Protein AF-A0A947V9T9-F1 (afdb_monomer)

Structure (mmCIF, N/CA/C/O backbone):
data_AF-A0A947V9T9-F1
#
_entry.id   AF-A0A947V9T9-F1
#
loop_
_atom_site.group_PDB
_atom_site.id
_atom_site.type_symbol
_atom_site.label_atom_id
_atom_site.label_alt_id
_atom_site.label_comp_id
_atom_site.label_asym_id
_atom_site.label_entity_id
_atom_site.label_seq_id
_atom_site.pdbx_PDB_ins_code
_atom_site.Cartn_x
_atom_site.Cartn_y
_atom_site.Cartn_z
_atom_site.occupancy
_atom_site.B_iso_or_equiv
_atom_site.auth_seq_id
_atom_site.auth_comp_id
_atom_site.auth_asym_id
_atom_site.auth_atom_id
_atom_site.pdbx_PDB_model_num
ATOM 1 N N . MET A 1 1 ? -18.546 14.262 4.964 1.00 65.50 1 MET A N 1
ATOM 2 C CA . MET A 1 1 ? -17.341 15.074 5.253 1.00 65.50 1 MET A CA 1
ATOM 3 C C . MET A 1 1 ? -16.105 14.202 5.481 1.00 65.50 1 MET A C 1
ATOM 5 O O . MET A 1 1 ? -15.098 14.439 4.833 1.00 65.50 1 MET A O 1
ATOM 9 N N . SER A 1 2 ? -16.186 13.151 6.308 1.00 82.62 2 SER A N 1
ATOM 10 C CA . SER A 1 2 ? -15.083 12.203 6.566 1.00 82.62 2 SER A CA 1
ATOM 11 C C . SER A 1 2 ? -14.511 11.536 5.306 1.00 82.62 2 SER A C 1
ATOM 13 O O . SER A 1 2 ? -13.300 11.531 5.121 1.00 82.62 2 SER A O 1
ATOM 15 N N . TYR A 1 3 ? -15.358 11.051 4.392 1.00 89.50 3 TYR A N 1
ATOM 16 C CA . TYR A 1 3 ? -14.890 10.398 3.158 1.00 89.50 3 TYR A CA 1
ATOM 17 C C . TYR A 1 3 ? -14.047 11.305 2.252 1.00 89.50 3 TYR A C 1
ATOM 19 O O . TYR A 1 3 ? -13.087 10.834 1.652 1.00 89.50 3 TYR A O 1
ATOM 27 N N . LEU A 1 4 ? -14.346 12.608 2.186 1.00 94.81 4 LEU A N 1
ATOM 28 C CA . LEU A 1 4 ? -13.539 13.553 1.404 1.00 94.81 4 LEU A CA 1
ATOM 29 C C . LEU A 1 4 ? -12.126 13.686 1.979 1.00 94.81 4 LEU A C 1
ATOM 31 O O . LEU A 1 4 ? -11.161 13.723 1.218 1.00 94.81 4 LEU A O 1
ATOM 35 N N . ILE A 1 5 ? -12.001 13.707 3.309 1.00 94.94 5 ILE A N 1
ATOM 36 C CA . ILE A 1 5 ? -10.707 13.753 4.001 1.00 94.94 5 ILE A CA 1
ATOM 37 C C . ILE A 1 5 ? -9.933 12.463 3.729 1.00 94.94 5 ILE A C 1
ATOM 39 O O . ILE A 1 5 ? -8.789 12.526 3.293 1.00 94.94 5 ILE A O 1
ATOM 43 N N . ILE A 1 6 ? -10.571 11.303 3.908 1.00 94.69 6 ILE A N 1
ATOM 44 C CA . ILE A 1 6 ? -9.947 9.989 3.698 1.00 94.69 6 ILE A CA 1
ATOM 45 C C . ILE A 1 6 ? -9.431 9.860 2.261 1.00 94.69 6 ILE A C 1
ATOM 47 O O . ILE A 1 6 ? -8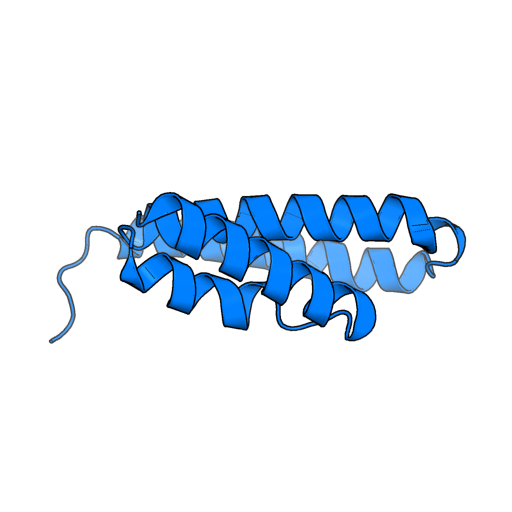.267 9.517 2.060 1.00 94.69 6 ILE A O 1
ATOM 51 N N . CYS A 1 7 ? -10.253 10.199 1.263 1.00 95.25 7 CYS A N 1
ATOM 52 C CA . CYS A 1 7 ? -9.851 10.157 -0.142 1.00 95.25 7 CYS A CA 1
ATOM 53 C C . CYS A 1 7 ? -8.721 11.149 -0.454 1.00 95.25 7 CYS A C 1
ATOM 55 O O . CYS A 1 7 ? -7.787 10.802 -1.173 1.00 95.25 7 CYS A O 1
ATOM 57 N N . SER A 1 8 ? -8.770 12.362 0.105 1.00 96.38 8 SER A N 1
ATOM 58 C CA . SER A 1 8 ? -7.728 13.375 -0.115 1.00 96.38 8 SER A CA 1
ATOM 59 C C . SER A 1 8 ? -6.394 12.968 0.511 1.00 96.38 8 SER A C 1
ATOM 61 O O . SER A 1 8 ? -5.354 13.101 -0.130 1.00 96.38 8 SER A O 1
ATOM 63 N N . VAL A 1 9 ? -6.412 12.414 1.728 1.00 95.94 9 VAL A N 1
ATOM 64 C CA . VAL A 1 9 ? -5.216 11.875 2.394 1.00 95.94 9 VAL A CA 1
ATOM 65 C C . VAL A 1 9 ? -4.660 10.688 1.609 1.00 95.94 9 VAL A C 1
ATOM 67 O O . VAL A 1 9 ? -3.460 10.649 1.338 1.00 95.94 9 VAL A O 1
ATOM 70 N N . ALA A 1 10 ? -5.522 9.759 1.179 1.00 95.94 10 ALA A N 1
ATOM 71 C CA . ALA A 1 10 ? -5.135 8.623 0.347 1.00 95.94 10 ALA A CA 1
ATOM 72 C C . ALA A 1 10 ? -4.438 9.070 -0.944 1.00 95.94 10 ALA A C 1
ATOM 74 O O . ALA A 1 10 ? -3.376 8.545 -1.291 1.00 95.94 10 ALA A O 1
ATOM 75 N N . LEU A 1 11 ? -5.001 10.072 -1.622 1.00 95.50 11 LEU A N 1
ATOM 76 C CA . LEU A 1 11 ? -4.444 10.641 -2.844 1.00 95.50 11 LEU A CA 1
ATOM 77 C C . LEU A 1 11 ? -3.103 11.341 -2.587 1.00 95.50 11 LEU A C 1
ATOM 79 O O . LEU A 1 11 ? -2.134 11.075 -3.297 1.00 95.50 11 LEU A O 1
ATOM 83 N N . ALA A 1 12 ? -3.024 12.188 -1.558 1.00 95.81 12 ALA A N 1
ATOM 84 C CA . ALA A 1 12 ? -1.810 12.924 -1.216 1.00 95.81 12 ALA A CA 1
ATOM 85 C C . ALA A 1 12 ? -0.653 11.980 -0.860 1.00 95.81 12 ALA A C 1
ATOM 87 O O . ALA A 1 12 ? 0.438 12.099 -1.417 1.00 95.81 12 ALA A O 1
ATOM 88 N N . VAL A 1 13 ? -0.894 10.995 0.010 1.00 95.69 13 VAL A N 1
ATOM 89 C CA . VAL A 1 13 ? 0.124 10.006 0.394 1.00 95.69 13 VAL A CA 1
ATOM 90 C C . VAL A 1 13 ? 0.519 9.131 -0.796 1.00 95.69 13 VAL A C 1
ATOM 92 O O . VAL A 1 13 ? 1.705 8.855 -0.979 1.00 95.69 13 VAL A O 1
ATOM 95 N N . SER A 1 14 ? -0.429 8.732 -1.651 1.00 94.88 14 SER A N 1
ATOM 96 C CA . SER A 1 14 ? -0.106 7.990 -2.879 1.00 94.88 14 SER A CA 1
ATOM 97 C C . SER A 1 14 ? 0.800 8.806 -3.801 1.00 94.88 14 SER A C 1
ATOM 99 O O . SER A 1 14 ? 1.814 8.287 -4.257 1.00 94.88 14 SER A O 1
ATOM 101 N N . GLY A 1 15 ? 0.507 10.098 -3.988 1.00 93.50 15 GLY A N 1
ATOM 102 C CA . GLY A 1 15 ? 1.341 11.018 -4.764 1.00 93.50 15 GLY A CA 1
ATOM 103 C C . GLY A 1 15 ? 2.748 11.192 -4.186 1.00 93.50 15 GLY A C 1
ATOM 104 O O . GLY A 1 15 ? 3.731 11.026 -4.904 1.00 93.50 15 GLY A O 1
ATOM 105 N N . LEU A 1 16 ? 2.871 11.447 -2.879 1.00 92.19 16 LEU A N 1
ATOM 106 C CA . LEU A 1 16 ? 4.170 11.583 -2.202 1.00 92.19 16 LEU A CA 1
ATOM 107 C C . LEU A 1 16 ? 5.026 10.312 -2.339 1.00 92.19 16 LEU A C 1
ATOM 109 O O . LEU A 1 16 ? 6.229 10.372 -2.597 1.00 92.19 16 LEU A O 1
ATOM 113 N N . THR A 1 17 ? 4.390 9.150 -2.204 1.00 91.88 17 THR A N 1
ATOM 114 C CA . THR A 1 17 ? 5.058 7.838 -2.217 1.00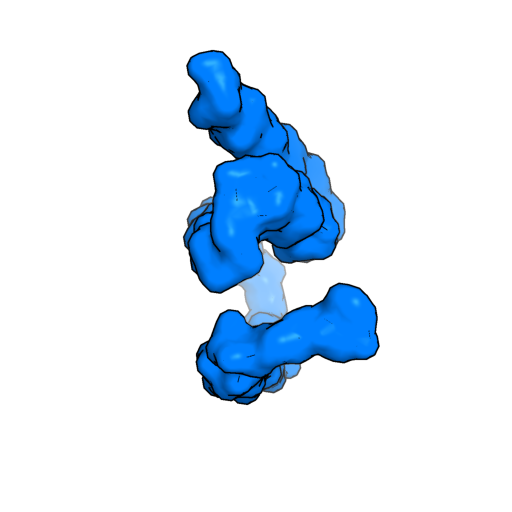 91.88 17 THR A CA 1
ATOM 115 C C . THR A 1 17 ? 5.250 7.268 -3.624 1.00 91.88 17 THR A C 1
ATOM 117 O O . THR A 1 17 ? 5.923 6.246 -3.806 1.00 91.88 17 THR A O 1
ATOM 120 N N . LEU A 1 18 ? 4.676 7.924 -4.637 1.00 89.12 18 LEU A N 1
ATOM 121 C CA . LEU A 1 18 ? 4.967 7.668 -6.041 1.00 89.12 18 LEU A CA 1
ATOM 122 C C . LEU A 1 18 ? 6.416 8.054 -6.355 1.00 89.12 18 LEU A C 1
ATOM 124 O O . LEU A 1 18 ? 7.137 7.260 -6.951 1.00 89.12 18 LEU A O 1
ATOM 128 N N . PHE A 1 19 ? 6.844 9.234 -5.891 1.00 84.38 19 PHE A N 1
ATOM 129 C CA . PHE A 1 19 ? 8.196 9.755 -6.105 1.00 84.38 19 PHE A CA 1
ATOM 130 C C . PHE A 1 19 ? 9.223 9.173 -5.133 1.00 84.38 19 PHE A C 1
ATOM 132 O O . PHE A 1 19 ? 10.338 8.867 -5.545 1.00 84.38 19 PHE A O 1
ATOM 139 N N . SER A 1 20 ? 8.868 8.999 -3.853 1.00 85.06 20 SER A N 1
ATOM 140 C CA . SER A 1 20 ? 9.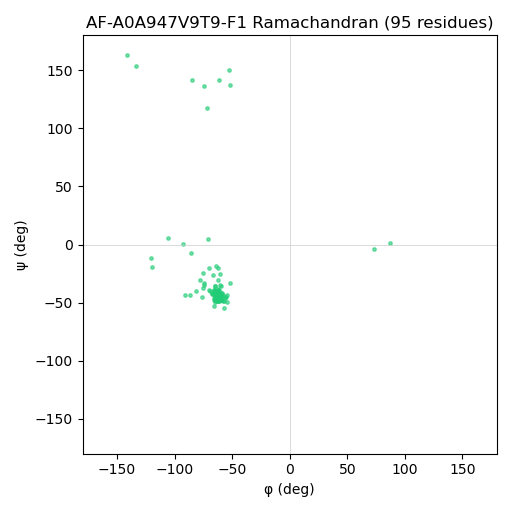809 8.442 -2.866 1.00 85.06 20 SER A CA 1
ATOM 141 C C . SER A 1 20 ? 10.007 6.929 -3.006 1.00 85.06 20 SER A C 1
ATOM 143 O O . SER A 1 20 ? 11.009 6.392 -2.542 1.00 85.06 20 SER A O 1
ATOM 145 N N . GLY A 1 21 ? 9.031 6.222 -3.586 1.00 82.75 21 GLY A N 1
ATOM 146 C CA . GLY A 1 21 ? 9.039 4.765 -3.707 1.00 82.75 21 GLY A CA 1
ATOM 147 C C . GLY A 1 21 ? 8.771 3.995 -2.404 1.00 82.75 21 GLY A C 1
ATOM 148 O O . GLY A 1 21 ? 8.650 2.773 -2.462 1.00 82.75 21 GLY A O 1
ATOM 149 N N . PHE A 1 22 ? 8.619 4.658 -1.250 1.00 84.88 22 PHE A N 1
ATOM 150 C CA . PHE A 1 22 ? 8.506 4.009 0.066 1.00 84.88 22 PHE A CA 1
ATOM 151 C C . PHE A 1 22 ? 7.494 4.700 0.998 1.00 84.88 22 PHE A C 1
ATOM 153 O O . PHE A 1 22 ? 7.124 5.850 0.788 1.00 84.88 22 PHE A O 1
ATOM 160 N N . GLY A 1 23 ? 7.057 4.005 2.057 1.00 86.56 23 GLY A N 1
ATOM 161 C CA . GLY A 1 23 ? 6.365 4.621 3.201 1.00 86.56 23 GLY A CA 1
ATOM 162 C C . GLY A 1 23 ? 4.845 4.774 3.088 1.00 86.56 23 GLY A C 1
ATOM 163 O O . GLY A 1 23 ? 4.225 5.253 4.032 1.00 86.56 23 GLY A O 1
ATOM 164 N N . LEU A 1 24 ? 4.211 4.332 1.992 1.00 92.31 24 LEU A N 1
ATOM 165 C CA . LEU A 1 24 ? 2.749 4.432 1.831 1.00 92.31 24 LEU A CA 1
ATOM 166 C C . LEU A 1 24 ? 1.996 3.733 2.962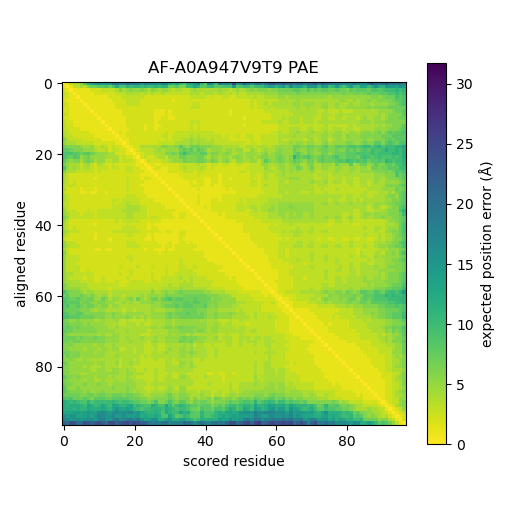 1.00 92.31 24 LEU A C 1
ATOM 168 O O . LEU A 1 24 ? 1.113 4.335 3.563 1.00 92.31 24 LEU A O 1
ATOM 172 N N . GLY A 1 25 ? 2.371 2.490 3.283 1.00 91.62 25 GLY A N 1
ATOM 173 C CA . GLY A 1 25 ? 1.748 1.753 4.385 1.00 91.62 25 GLY A CA 1
ATOM 174 C C . GLY A 1 25 ? 1.960 2.436 5.738 1.00 91.62 25 GLY A C 1
ATOM 175 O O . GLY A 1 25 ? 1.034 2.518 6.536 1.00 91.62 25 GLY A O 1
ATOM 176 N N . THR A 1 26 ? 3.153 2.990 5.960 1.00 92.19 26 THR A N 1
ATOM 177 C CA . THR A 1 26 ? 3.528 3.692 7.195 1.00 92.19 26 THR A CA 1
ATOM 178 C C . THR A 1 26 ? 2.716 4.963 7.416 1.00 92.19 26 THR A C 1
ATOM 180 O O . THR A 1 26 ? 2.396 5.286 8.553 1.00 92.19 26 THR A O 1
ATOM 183 N N . LEU A 1 27 ? 2.373 5.680 6.344 1.00 94.69 27 LEU A N 1
ATOM 184 C CA . LEU A 1 27 ? 1.593 6.913 6.423 1.00 94.69 27 LEU A CA 1
ATOM 185 C C . LEU A 1 27 ? 0.081 6.649 6.422 1.00 94.69 27 LEU A C 1
ATOM 187 O O . LEU A 1 27 ? -0.644 7.261 7.203 1.00 94.69 27 LEU A O 1
ATOM 191 N N . LEU A 1 28 ? -0.408 5.740 5.570 1.00 95.31 28 LEU A N 1
ATOM 192 C CA . LEU A 1 28 ? -1.846 5.483 5.444 1.00 95.31 28 LEU A CA 1
ATOM 193 C C . LEU A 1 28 ? -2.430 4.673 6.589 1.00 95.31 28 LEU A C 1
ATOM 195 O O . LEU A 1 28 ? -3.548 4.973 6.994 1.00 95.31 28 LEU A O 1
ATOM 199 N N . MET A 1 29 ? -1.706 3.688 7.123 1.00 94.81 29 MET A N 1
ATOM 200 C CA . MET A 1 29 ? -2.239 2.844 8.194 1.00 94.81 29 MET A CA 1
ATOM 201 C C . MET A 1 29 ? -2.673 3.664 9.421 1.00 94.81 29 MET A C 1
ATOM 203 O O . MET A 1 29 ? -3.852 3.581 9.773 1.00 94.81 29 MET A O 1
ATOM 207 N N . PRO A 1 30 ? -1.817 4.511 10.033 1.00 94.56 30 PRO A N 1
ATOM 208 C CA . PRO A 1 30 ? -2.244 5.328 11.164 1.00 94.56 30 PRO A CA 1
ATOM 209 C C . PRO A 1 30 ? -3.315 6.346 10.763 1.00 94.56 30 PRO A C 1
ATOM 211 O O . PRO A 1 30 ? -4.239 6.574 11.534 1.00 94.56 30 PRO A O 1
ATOM 214 N N . ALA A 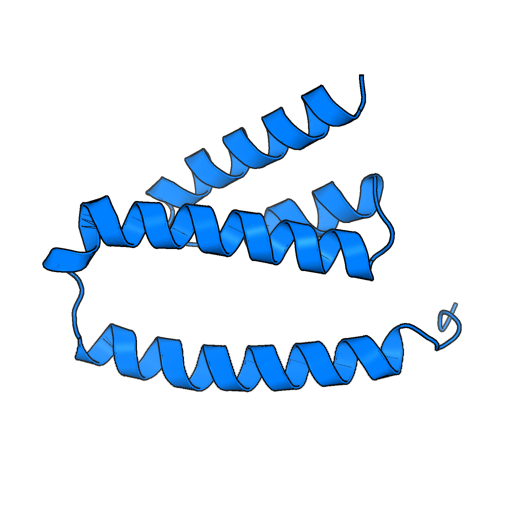1 31 ? -3.256 6.913 9.552 1.00 95.81 31 ALA A N 1
ATOM 215 C CA . ALA A 1 31 ? -4.280 7.845 9.081 1.00 95.81 31 ALA A CA 1
ATOM 216 C C . ALA A 1 31 ? -5.664 7.184 8.960 1.00 95.81 31 ALA A C 1
ATOM 218 O O . ALA A 1 31 ? -6.661 7.779 9.358 1.00 95.81 31 ALA A O 1
ATOM 219 N N . PHE A 1 32 ? -5.745 5.956 8.442 1.00 96.38 32 PHE A N 1
ATOM 220 C CA . PHE A 1 32 ? -6.997 5.206 8.332 1.00 96.38 32 PHE A CA 1
ATOM 221 C C . PHE A 1 32 ? -7.475 4.665 9.680 1.00 96.38 32 PHE A C 1
ATOM 223 O O . PHE A 1 32 ? -8.682 4.640 9.911 1.00 96.38 32 PHE A O 1
ATOM 230 N N . ALA A 1 33 ? -6.565 4.307 10.590 1.00 94.88 33 ALA A N 1
ATOM 231 C CA . ALA A 1 33 ? -6.910 3.867 11.942 1.00 94.88 33 ALA A CA 1
ATOM 232 C C . ALA A 1 33 ? -7.620 4.958 12.771 1.00 94.88 33 ALA A C 1
ATOM 234 O O . ALA A 1 33 ? -8.338 4.635 13.712 1.00 94.88 33 ALA A O 1
ATOM 235 N N . LEU A 1 34 ? -7.489 6.241 12.400 1.00 94.94 34 LEU A N 1
ATOM 236 C CA . LEU A 1 34 ? -8.260 7.337 13.007 1.00 94.94 34 LEU A CA 1
ATOM 237 C C . LEU A 1 34 ? -9.753 7.318 12.636 1.00 94.94 34 LEU A C 1
ATOM 239 O O . LEU A 1 34 ? -10.557 7.944 13.322 1.00 94.94 34 LEU A O 1
ATOM 243 N N . PHE A 1 35 ? -10.127 6.644 11.544 1.00 94.44 35 PHE A N 1
ATOM 244 C CA . PHE A 1 35 ? -11.495 6.650 11.011 1.00 94.44 35 PHE A CA 1
ATOM 245 C C . PHE A 1 35 ? -12.146 5.265 10.969 1.00 94.44 35 PHE A C 1
ATOM 247 O O . PHE A 1 35 ? -13.370 5.181 10.871 1.00 94.44 35 PHE A O 1
ATOM 254 N N . PHE A 1 36 ? -11.357 4.192 11.020 1.00 93.00 36 PHE A N 1
ATOM 255 C CA . PHE A 1 36 ? -11.828 2.822 10.845 1.00 93.00 36 PHE A CA 1
ATOM 256 C C . PHE A 1 36 ? -11.259 1.878 11.910 1.00 93.00 36 PHE A C 1
ATOM 258 O O . PHE A 1 36 ? -10.141 2.097 12.380 1.00 93.00 36 PHE A O 1
ATOM 265 N N . PRO A 1 37 ? -11.972 0.778 12.234 1.00 92.00 37 PRO A N 1
ATOM 266 C CA . PRO A 1 37 ? -11.405 -0.327 13.002 1.00 92.00 37 PRO A CA 1
ATOM 267 C C . PRO A 1 37 ? -10.101 -0.832 12.377 1.00 92.00 37 PRO A C 1
ATOM 269 O O . PRO A 1 37 ? -9.939 -0.784 11.156 1.00 92.00 37 PRO A O 1
ATOM 272 N N . LEU A 1 38 ? -9.190 -1.355 13.202 1.00 88.31 38 LEU A N 1
ATOM 273 C CA . LEU A 1 38 ? -7.823 -1.692 12.790 1.00 88.31 38 LEU A CA 1
ATOM 274 C C . LEU A 1 38 ? -7.779 -2.622 11.567 1.00 88.31 38 LEU A C 1
ATOM 276 O O . LEU A 1 38 ? -7.029 -2.385 10.625 1.00 88.31 38 LEU A O 1
ATOM 280 N N . GLU A 1 39 ? -8.634 -3.641 11.549 1.00 88.38 39 GLU A N 1
ATOM 281 C CA . GLU A 1 39 ? -8.761 -4.602 10.447 1.00 88.38 39 GLU A CA 1
ATOM 282 C C . GLU A 1 39 ? -9.125 -3.920 9.126 1.00 88.38 39 GLU A C 1
ATOM 284 O O . GLU A 1 39 ? -8.510 -4.168 8.086 1.00 88.38 39 GLU A O 1
ATOM 289 N N . VAL A 1 40 ? -10.096 -3.007 9.186 1.00 92.69 40 VAL A N 1
ATOM 290 C CA . VAL A 1 40 ? -10.565 -2.233 8.036 1.00 92.69 40 VAL A CA 1
ATOM 291 C C . VAL A 1 40 ? -9.492 -1.238 7.600 1.00 92.69 40 VAL A C 1
ATOM 293 O O . VAL A 1 40 ? -9.251 -1.095 6.404 1.00 92.69 40 VAL A O 1
ATOM 296 N N . ALA A 1 41 ? -8.798 -0.590 8.539 1.00 94.06 41 ALA A N 1
ATOM 297 C CA . ALA A 1 41 ? -7.712 0.342 8.246 1.00 94.06 41 ALA A CA 1
ATOM 298 C C . ALA A 1 41 ? -6.519 -0.348 7.561 1.00 94.06 41 ALA A C 1
ATOM 300 O O . ALA A 1 41 ? -5.993 0.167 6.568 1.00 94.06 41 ALA A O 1
ATOM 301 N N . VAL A 1 42 ? -6.118 -1.529 8.043 1.00 92.56 42 VAL A N 1
ATOM 302 C CA . VAL A 1 42 ? -5.067 -2.346 7.415 1.00 92.56 42 VAL A CA 1
ATOM 303 C C . VAL A 1 42 ? -5.508 -2.794 6.022 1.00 92.56 42 VAL A C 1
ATOM 305 O O . VAL A 1 42 ? -4.756 -2.611 5.062 1.00 92.56 42 VAL A O 1
ATOM 308 N N . GLY A 1 43 ? -6.736 -3.303 5.880 1.00 93.12 43 GLY A N 1
ATOM 309 C CA . GLY A 1 43 ? -7.287 -3.721 4.590 1.00 93.12 43 GLY A CA 1
ATOM 310 C C . GLY A 1 43 ? -7.356 -2.578 3.574 1.00 93.12 43 GLY A C 1
ATOM 311 O O . GLY A 1 43 ? -6.864 -2.706 2.453 1.00 93.12 43 GLY A O 1
ATOM 312 N N . ALA A 1 44 ? -7.885 -1.421 3.974 1.00 95.25 44 ALA A N 1
ATOM 313 C CA . ALA A 1 44 ? -7.954 -0.233 3.129 1.00 95.25 44 ALA A CA 1
ATOM 314 C C . ALA A 1 44 ? -6.556 0.262 2.727 1.00 95.25 44 ALA A C 1
ATOM 316 O O . ALA A 1 44 ? -6.328 0.604 1.564 1.00 95.25 44 ALA A O 1
ATOM 317 N N . THR A 1 45 ? -5.595 0.244 3.656 1.00 95.56 45 THR A N 1
ATOM 318 C CA . THR A 1 45 ? -4.198 0.596 3.365 1.00 95.56 45 THR A CA 1
ATOM 319 C C . THR A 1 45 ? -3.605 -0.344 2.322 1.00 95.56 45 THR A C 1
ATOM 321 O O . THR A 1 45 ? -2.987 0.126 1.369 1.00 95.56 45 THR A O 1
ATOM 324 N N . ALA A 1 46 ? -3.824 -1.656 2.457 1.00 93.38 46 ALA A N 1
ATOM 325 C CA . ALA A 1 46 ? -3.351 -2.651 1.500 1.00 93.38 46 ALA A CA 1
ATOM 326 C C . ALA A 1 46 ? -3.945 -2.431 0.099 1.00 93.38 46 ALA A C 1
ATOM 328 O O . ALA A 1 46 ? -3.212 -2.493 -0.888 1.00 93.38 46 ALA A O 1
ATOM 329 N N . MET A 1 47 ? -5.235 -2.093 0.007 1.00 95.00 47 MET A N 1
ATOM 330 C CA . MET A 1 47 ? -5.899 -1.795 -1.267 1.00 95.00 47 MET A CA 1
ATOM 331 C C . MET A 1 47 ? -5.299 -0.568 -1.962 1.00 95.00 47 MET A C 1
ATOM 333 O O . MET A 1 47 ? -4.954 -0.634 -3.144 1.00 95.00 47 MET A O 1
ATOM 337 N N . VAL A 1 48 ? -5.119 0.540 -1.235 1.00 95.88 48 VAL A N 1
ATOM 338 C CA . VAL A 1 48 ? -4.512 1.760 -1.797 1.00 95.88 48 VAL A CA 1
ATOM 339 C C . VAL A 1 48 ? -3.044 1.520 -2.161 1.00 95.88 48 VAL A C 1
ATOM 341 O O . VAL A 1 48 ? -2.591 1.955 -3.219 1.00 95.88 48 VAL A O 1
ATOM 344 N N . HIS A 1 49 ? -2.311 0.770 -1.333 1.00 93.88 49 HIS A N 1
ATOM 345 C CA . HIS A 1 49 ? -0.927 0.385 -1.605 1.00 93.88 49 HIS A CA 1
ATOM 346 C C . HIS A 1 49 ? -0.813 -0.419 -2.902 1.00 93.88 49 HIS A C 1
ATOM 348 O O . HIS A 1 49 ? 0.032 -0.115 -3.747 1.00 93.88 49 HIS A O 1
ATOM 354 N N . LEU A 1 50 ? -1.672 -1.426 -3.074 1.00 92.81 50 LEU A N 1
ATOM 355 C CA . LEU A 1 50 ? -1.706 -2.267 -4.263 1.00 92.81 50 LEU A CA 1
ATOM 356 C C . LEU A 1 50 ? -2.015 -1.439 -5.512 1.00 92.81 50 LEU A C 1
ATOM 358 O O . LEU A 1 50 ? -1.287 -1.543 -6.496 1.00 92.81 50 LEU A O 1
ATOM 362 N N . ALA A 1 51 ? -3.037 -0.580 -5.456 1.00 95.00 51 ALA A N 1
ATOM 363 C CA . ALA A 1 51 ? -3.400 0.291 -6.571 1.00 95.00 51 ALA A CA 1
ATOM 364 C C . ALA A 1 51 ? -2.248 1.236 -6.960 1.00 95.00 51 ALA A C 1
ATOM 366 O O . ALA A 1 51 ? -1.896 1.330 -8.137 1.00 95.00 51 ALA A O 1
ATOM 367 N N . ASN A 1 52 ? -1.604 1.877 -5.977 1.00 94.19 52 ASN A N 1
ATOM 368 C CA . ASN A 1 52 ? -0.477 2.779 -6.221 1.00 94.19 52 ASN A CA 1
ATOM 369 C C . ASN A 1 52 ? 0.737 2.045 -6.816 1.00 94.19 52 ASN A C 1
ATOM 371 O O . ASN A 1 52 ? 1.403 2.553 -7.718 1.00 94.19 52 ASN A O 1
ATOM 375 N N . ASN A 1 53 ? 1.029 0.834 -6.341 1.00 91.50 53 ASN A N 1
ATOM 376 C CA . ASN A 1 53 ? 2.141 0.047 -6.867 1.00 91.50 53 ASN A CA 1
ATOM 377 C C . ASN A 1 53 ? 1.846 -0.549 -8.243 1.00 91.50 53 ASN A C 1
ATOM 379 O O . ASN A 1 53 ? 2.756 -0.602 -9.066 1.00 91.50 53 ASN A O 1
ATOM 383 N N . LEU A 1 54 ? 0.603 -0.946 -8.529 1.00 92.69 54 LEU A N 1
ATOM 384 C CA . LEU A 1 54 ? 0.212 -1.387 -9.866 1.00 92.69 54 LEU A CA 1
ATOM 385 C C . LEU A 1 54 ? 0.321 -0.234 -10.868 1.00 92.69 54 LEU A C 1
ATOM 387 O O . LEU A 1 54 ? 0.850 -0.418 -11.961 1.00 92.69 54 LEU A O 1
ATOM 391 N N . PHE A 1 55 ? -0.090 0.971 -10.467 1.00 93.38 55 PHE A N 1
ATOM 392 C CA . PHE A 1 55 ? 0.111 2.176 -11.265 1.00 93.38 55 PHE A CA 1
ATOM 393 C C . PHE A 1 55 ? 1.604 2.457 -11.511 1.00 93.38 55 PHE A C 1
ATOM 395 O O . PHE A 1 55 ? 2.009 2.665 -12.655 1.00 93.38 55 PHE A O 1
ATOM 402 N N . LYS A 1 56 ? 2.457 2.359 -10.479 1.00 91.44 56 LYS A N 1
ATOM 403 C CA . LYS A 1 56 ? 3.923 2.447 -10.642 1.00 91.44 56 LYS A CA 1
ATOM 404 C C . LYS A 1 56 ? 4.476 1.380 -11.579 1.00 91.44 56 LYS A C 1
ATOM 406 O O . LYS A 1 56 ? 5.323 1.693 -12.410 1.00 91.44 56 LYS A O 1
ATOM 411 N N . ALA A 1 57 ? 4.007 0.141 -11.470 1.00 91.44 57 ALA A N 1
ATOM 412 C CA . ALA A 1 57 ? 4.430 -0.949 -12.339 1.0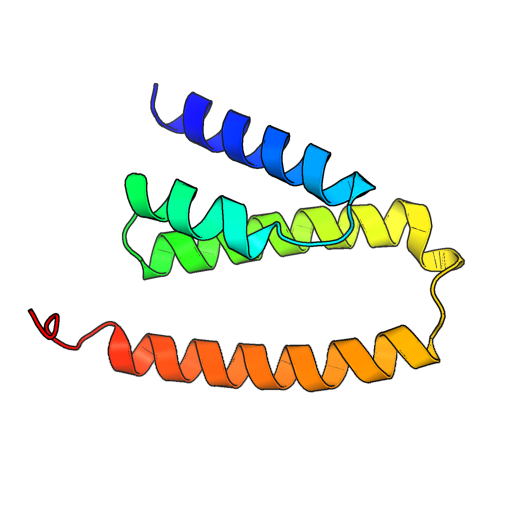0 91.44 57 ALA A CA 1
ATOM 413 C C . ALA A 1 57 ? 4.020 -0.696 -13.799 1.00 91.44 57 ALA A C 1
ATOM 415 O O . ALA A 1 57 ? 4.825 -0.921 -14.697 1.00 91.44 57 ALA A O 1
ATOM 416 N N . ALA A 1 58 ? 2.824 -0.156 -14.044 1.00 94.00 58 ALA A N 1
ATOM 417 C CA . ALA A 1 58 ? 2.383 0.217 -15.386 1.00 94.00 58 ALA A CA 1
ATOM 418 C C . ALA A 1 58 ? 3.240 1.344 -15.994 1.00 94.00 58 ALA A C 1
ATOM 420 O O . ALA A 1 58 ? 3.588 1.281 -17.172 1.00 94.00 58 ALA A O 1
ATOM 421 N N . LEU A 1 59 ? 3.621 2.352 -15.199 1.00 93.00 59 LEU A N 1
ATOM 422 C CA . LEU A 1 59 ? 4.444 3.474 -15.667 1.00 93.00 59 LEU A CA 1
ATOM 423 C C . LEU A 1 59 ? 5.927 3.110 -15.844 1.00 93.00 59 LEU A C 1
ATOM 425 O O . LEU A 1 59 ? 6.551 3.479 -16.841 1.00 93.00 59 LEU A O 1
ATOM 429 N N . PHE A 1 60 ? 6.502 2.405 -14.869 1.00 90.81 60 PHE A N 1
ATOM 430 C CA . PHE A 1 60 ? 7.953 2.251 -14.724 1.00 90.81 60 PHE A CA 1
ATOM 431 C C . PHE A 1 60 ? 8.438 0.800 -14.786 1.00 90.81 60 PHE A C 1
ATOM 433 O O . PHE A 1 60 ? 9.638 0.574 -14.933 1.00 90.81 60 PHE A O 1
ATOM 440 N N . GLY A 1 61 ? 7.540 -0.186 -14.721 1.00 89.50 61 GLY A N 1
ATOM 441 C CA . GLY A 1 61 ? 7.883 -1.603 -14.561 1.00 89.50 61 GLY A CA 1
ATOM 442 C C . GLY A 1 61 ? 8.749 -2.181 -15.680 1.00 89.50 61 GLY A C 1
ATOM 443 O O . GLY A 1 61 ? 9.528 -3.091 -15.424 1.00 89.50 61 GLY A O 1
ATOM 444 N N . LYS A 1 62 ? 8.708 -1.606 -16.890 1.00 92.69 62 LYS A N 1
ATOM 445 C CA . LYS A 1 62 ? 9.582 -2.016 -18.006 1.00 92.69 62 LYS A CA 1
ATOM 446 C C . LYS A 1 62 ? 11.079 -1.786 -17.752 1.00 92.69 62 LYS A C 1
ATOM 448 O O . LYS A 1 62 ? 11.900 -2.368 -18.448 1.00 92.69 62 LYS A O 1
ATOM 453 N N . HIS A 1 63 ? 11.426 -0.934 -16.788 1.00 92.19 63 HIS A N 1
ATOM 454 C CA . HIS A 1 63 ? 12.809 -0.655 -16.391 1.00 92.19 63 HIS A CA 1
ATOM 455 C C . HIS A 1 63 ? 13.173 -1.305 -15.049 1.00 92.19 63 HIS A C 1
ATOM 457 O O . HIS A 1 63 ? 14.243 -1.031 -14.509 1.00 92.19 63 HIS A O 1
ATOM 463 N N . ALA A 1 64 ? 12.281 -2.115 -14.472 1.00 91.44 64 ALA A N 1
ATOM 464 C CA . ALA A 1 64 ? 12.551 -2.791 -13.215 1.00 91.44 64 ALA A CA 1
ATOM 465 C C . ALA A 1 64 ? 13.534 -3.947 -13.431 1.00 91.44 64 ALA A C 1
ATOM 467 O O . ALA A 1 64 ? 13.384 -4.731 -14.366 1.00 91.44 64 ALA A O 1
ATOM 468 N N . ASP A 1 65 ? 14.512 -4.077 -12.536 1.00 94.44 65 ASP A N 1
ATOM 469 C CA . ASP A 1 65 ? 15.421 -5.219 -12.525 1.00 94.44 65 ASP A CA 1
ATOM 470 C C . ASP A 1 65 ? 14.676 -6.480 -12.038 1.00 94.44 65 ASP A C 1
ATOM 472 O O . ASP A 1 65 ? 14.220 -6.514 -10.887 1.00 94.44 65 ASP A O 1
ATOM 476 N N . PRO A 1 66 ? 14.548 -7.537 -12.864 1.00 93.00 66 PRO A N 1
ATOM 477 C CA . PRO A 1 66 ? 13.795 -8.735 -12.489 1.00 93.00 66 PRO A CA 1
ATOM 478 C C . PRO A 1 66 ? 14.381 -9.469 -11.277 1.00 93.00 66 PRO A C 1
ATOM 480 O O . PRO A 1 66 ? 13.643 -10.080 -10.501 1.00 93.00 66 PRO A O 1
ATOM 483 N N . GLY A 1 67 ? 15.703 -9.403 -11.088 1.00 97.06 67 GLY A N 1
ATOM 484 C CA . GLY A 1 67 ? 16.390 -10.015 -9.957 1.00 97.06 67 GLY A CA 1
ATOM 485 C C . GLY A 1 67 ? 16.039 -9.330 -8.638 1.00 97.06 67 GLY A C 1
ATOM 486 O O . GLY A 1 67 ? 15.782 -10.017 -7.646 1.00 97.06 67 GLY A O 1
ATOM 487 N N . ILE A 1 68 ? 15.979 -7.996 -8.624 1.00 93.44 68 ILE A N 1
ATOM 488 C CA . ILE A 1 68 ? 15.528 -7.211 -7.467 1.00 93.44 68 ILE A CA 1
ATOM 489 C C . ILE A 1 68 ? 14.055 -7.488 -7.191 1.00 93.44 68 ILE A C 1
ATOM 491 O O . ILE A 1 68 ? 13.705 -7.783 -6.047 1.00 93.44 68 ILE A O 1
ATOM 495 N N . VAL A 1 69 ? 13.207 -7.453 -8.225 1.00 92.12 69 VAL A N 1
ATOM 496 C CA . VAL A 1 69 ? 11.772 -7.729 -8.081 1.00 92.12 69 VAL A CA 1
ATOM 497 C C . VAL A 1 69 ? 11.566 -9.085 -7.416 1.00 92.12 69 VAL A C 1
ATOM 499 O O . VAL A 1 69 ? 10.866 -9.155 -6.412 1.00 92.12 69 VAL A O 1
ATOM 502 N N . LEU A 1 70 ? 12.216 -10.150 -7.887 1.00 94.19 70 LEU A N 1
ATOM 503 C CA . LEU A 1 70 ? 12.026 -11.483 -7.315 1.00 94.19 70 LEU A CA 1
ATOM 504 C C . LEU A 1 70 ? 12.514 -11.574 -5.858 1.00 94.19 70 LEU A C 1
ATOM 506 O O . LEU A 1 70 ? 11.794 -12.082 -4.995 1.00 94.19 70 LEU A O 1
ATOM 510 N N . LYS A 1 71 ? 13.713 -11.044 -5.576 1.00 95.75 71 LYS A N 1
ATOM 511 C CA . LYS A 1 71 ? 14.337 -11.082 -4.241 1.00 95.75 71 LYS A CA 1
ATOM 512 C C . LYS A 1 71 ? 13.591 -10.248 -3.202 1.00 95.75 71 LYS A C 1
ATOM 514 O O . LYS A 1 71 ? 13.678 -10.573 -2.025 1.00 95.75 71 LYS A O 1
ATOM 519 N N . PHE A 1 72 ? 12.865 -9.207 -3.612 1.00 92.06 72 PHE A N 1
ATOM 520 C CA . PHE A 1 72 ? 12.029 -8.414 -2.707 1.00 92.06 72 PHE A CA 1
ATOM 521 C C . PHE A 1 72 ? 10.596 -8.938 -2.611 1.00 92.06 72 PHE A C 1
ATOM 523 O O . PHE A 1 72 ? 10.059 -9.039 -1.510 1.00 92.06 72 PHE A O 1
ATOM 530 N N . SER A 1 73 ? 9.974 -9.297 -3.736 1.00 90.75 73 SER A N 1
ATOM 531 C CA . SER A 1 73 ? 8.552 -9.666 -3.777 1.00 90.75 73 SER A CA 1
ATOM 532 C C . SER A 1 73 ? 8.269 -10.960 -3.031 1.00 90.75 73 SER A C 1
ATOM 534 O O . SER A 1 73 ? 7.285 -11.030 -2.303 1.00 90.75 73 SER A O 1
ATOM 536 N N . LEU A 1 74 ? 9.117 -11.984 -3.195 1.00 94.38 74 LEU A N 1
ATOM 537 C CA . LEU A 1 74 ? 8.877 -13.290 -2.580 1.00 94.38 74 LEU A CA 1
ATOM 538 C C . LEU A 1 74 ? 8.953 -13.230 -1.046 1.00 94.38 74 LEU A C 1
ATOM 540 O O . LEU A 1 74 ? 7.974 -13.623 -0.406 1.00 94.38 74 LEU A O 1
ATOM 544 N N . PRO A 1 75 ? 10.028 -12.698 -0.423 1.00 95.44 75 PRO A N 1
ATOM 545 C CA . PRO A 1 75 ? 10.059 -12.553 1.030 1.00 95.44 75 PRO A CA 1
ATOM 546 C C . PRO A 1 75 ? 8.958 -11.627 1.548 1.00 95.44 75 PRO A C 1
ATOM 548 O O . PRO A 1 75 ? 8.343 -11.933 2.567 1.00 95.44 75 PRO A O 1
ATOM 551 N N . ALA A 1 76 ? 8.664 -10.529 0.837 1.00 91.56 76 ALA A N 1
ATOM 552 C CA . ALA A 1 76 ? 7.608 -9.603 1.234 1.00 91.56 76 ALA A CA 1
ATOM 553 C C . ALA A 1 76 ? 6.220 -10.257 1.203 1.00 91.56 76 ALA A C 1
ATOM 555 O O . ALA A 1 76 ? 5.447 -10.072 2.139 1.00 91.56 76 ALA A O 1
ATOM 556 N N . ALA A 1 77 ? 5.909 -11.052 0.176 1.00 92.25 77 ALA A N 1
ATOM 557 C CA . ALA A 1 77 ? 4.642 -11.772 0.077 1.00 92.25 77 ALA A CA 1
ATOM 558 C C . ALA A 1 77 ? 4.486 -12.792 1.212 1.00 92.25 77 ALA A C 1
ATOM 560 O O . ALA A 1 77 ? 3.440 -12.833 1.860 1.00 92.25 77 ALA A O 1
ATOM 561 N N . LEU A 1 78 ? 5.536 -13.567 1.506 1.00 96.31 78 LEU A N 1
ATOM 562 C CA . LEU A 1 78 ? 5.528 -14.511 2.626 1.00 96.31 78 LEU A CA 1
ATOM 563 C C . LEU A 1 78 ? 5.333 -13.792 3.966 1.00 96.31 78 LEU A C 1
ATOM 565 O O . LEU A 1 78 ? 4.472 -14.180 4.754 1.00 96.31 78 LEU A O 1
ATOM 569 N N . ALA A 1 79 ? 6.081 -12.713 4.206 1.00 95.19 79 ALA A N 1
ATOM 570 C CA . ALA A 1 79 ? 5.950 -11.914 5.419 1.00 95.19 79 ALA A CA 1
ATOM 571 C C . ALA A 1 79 ? 4.555 -11.276 5.546 1.00 95.19 79 ALA A C 1
ATOM 573 O O . ALA A 1 79 ? 3.999 -11.251 6.642 1.00 95.19 79 ALA A O 1
ATOM 574 N N . ALA A 1 80 ? 3.961 -10.815 4.441 1.00 90.44 80 ALA A N 1
ATOM 575 C CA . ALA A 1 80 ? 2.612 -10.255 4.428 1.00 90.44 80 ALA A CA 1
ATOM 576 C C . ALA A 1 80 ? 1.550 -11.302 4.793 1.00 90.44 80 ALA A C 1
ATOM 578 O O . ALA A 1 80 ? 0.659 -11.006 5.587 1.00 90.44 80 ALA A O 1
ATOM 579 N N . VAL A 1 81 ? 1.666 -12.533 4.279 1.00 94.00 81 VAL A N 1
ATOM 580 C CA . VAL A 1 81 ? 0.769 -13.643 4.649 1.00 94.00 81 VAL A CA 1
ATOM 581 C C . VAL A 1 81 ? 0.906 -13.976 6.133 1.00 94.00 81 VAL A C 1
ATOM 583 O O . VAL A 1 81 ? -0.099 -14.046 6.837 1.00 94.00 81 VAL A O 1
ATOM 586 N N . LEU A 1 82 ? 2.137 -14.132 6.631 1.00 96.12 82 LEU A N 1
ATOM 587 C CA . LEU A 1 82 ? 2.381 -14.400 8.052 1.00 96.12 82 LEU A CA 1
ATOM 588 C C . LEU A 1 82 ? 1.840 -13.274 8.943 1.00 96.12 82 LEU A C 1
ATOM 590 O O . LEU A 1 82 ? 1.196 -13.546 9.954 1.00 96.12 82 LEU A O 1
ATOM 594 N N . GLY A 1 83 ? 2.044 -12.018 8.541 1.00 91.75 83 GLY A N 1
ATOM 595 C CA . GLY A 1 83 ? 1.523 -10.845 9.237 1.00 91.75 83 GLY A CA 1
ATOM 596 C C . GLY A 1 83 ? -0.005 -10.795 9.256 1.00 91.75 83 GLY A C 1
ATOM 597 O O . GLY A 1 83 ? -0.585 -10.510 10.299 1.00 91.75 83 GLY A O 1
ATOM 598 N N . ALA A 1 84 ? -0.670 -11.125 8.146 1.00 90.38 84 ALA A N 1
ATOM 599 C CA . ALA A 1 84 ? -2.130 -11.173 8.075 1.00 90.38 84 ALA A CA 1
ATOM 600 C C . ALA A 1 84 ? -2.720 -12.283 8.962 1.00 90.38 84 ALA A C 1
ATOM 602 O O . ALA A 1 84 ? -3.694 -12.048 9.678 1.00 90.38 84 ALA A O 1
ATOM 603 N N . LEU A 1 85 ? -2.109 -13.475 8.963 1.00 92.81 85 LEU A N 1
ATOM 604 C CA . LEU A 1 85 ? -2.505 -14.577 9.845 1.00 92.81 85 LEU A CA 1
ATOM 605 C C . LEU A 1 85 ? -2.326 -14.207 11.320 1.00 92.81 85 LEU A C 1
ATOM 607 O O . LEU A 1 85 ? -3.2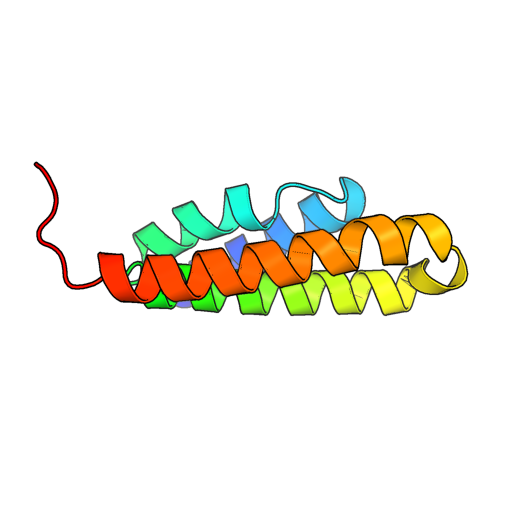01 -14.490 12.137 1.00 92.81 85 LEU A O 1
ATOM 611 N N . LEU A 1 86 ? -1.212 -13.553 11.656 1.00 91.69 86 LEU A N 1
ATOM 612 C CA . LEU A 1 86 ? -0.956 -13.071 13.008 1.00 91.69 86 LEU A CA 1
ATOM 613 C C . LEU A 1 86 ? -1.968 -11.995 13.415 1.00 91.69 86 LEU A C 1
ATOM 615 O O . LEU A 1 86 ? -2.539 -12.090 14.496 1.00 91.69 86 LEU A O 1
ATOM 619 N N . LEU A 1 87 ? -2.245 -11.019 12.546 1.00 88.44 87 LEU A N 1
ATOM 620 C CA . LEU A 1 87 ? -3.231 -9.972 12.812 1.00 88.44 87 LEU A CA 1
ATOM 621 C C . LEU A 1 87 ? -4.608 -10.571 13.107 1.00 88.44 87 LEU A C 1
ATOM 623 O O . LEU A 1 87 ? -5.225 -10.184 14.089 1.00 88.44 87 LEU A O 1
A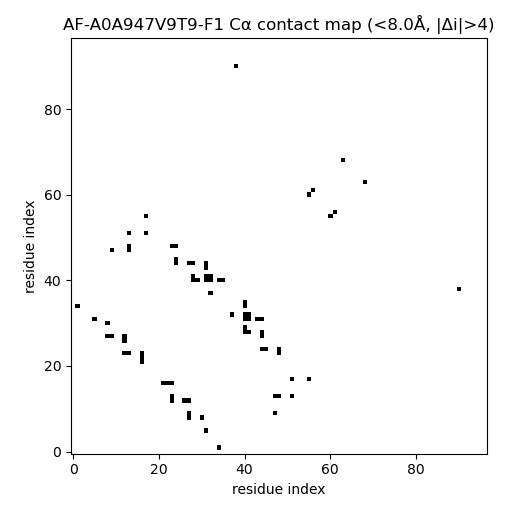TOM 627 N N . ASN A 1 88 ? -5.047 -11.570 12.335 1.00 87.75 88 ASN A N 1
ATOM 628 C CA . ASN A 1 88 ? -6.321 -12.249 12.577 1.00 87.75 88 ASN A CA 1
ATOM 629 C C . ASN A 1 88 ? -6.391 -12.908 13.970 1.00 87.75 88 ASN A C 1
ATOM 631 O O . ASN A 1 88 ? -7.440 -12.889 14.607 1.00 87.75 88 ASN A O 1
ATOM 635 N N . ARG A 1 89 ? -5.269 -13.447 14.472 1.00 88.88 89 ARG A N 1
ATOM 63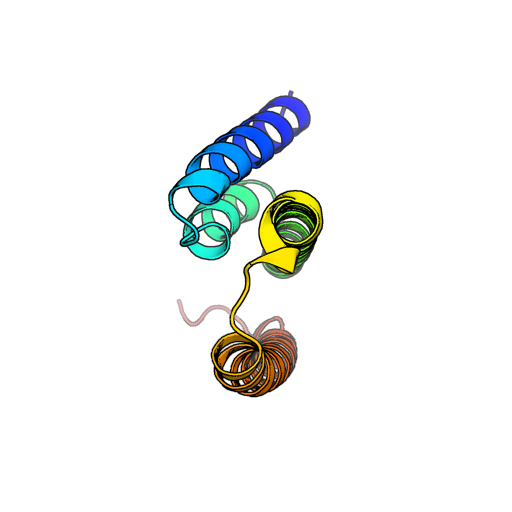6 C CA . ARG A 1 89 ? -5.181 -13.989 15.840 1.00 88.88 89 ARG A CA 1
ATOM 637 C C . ARG A 1 89 ? -5.225 -12.896 16.908 1.00 88.88 89 ARG A C 1
ATOM 639 O O . ARG A 1 89 ? -5.831 -13.111 17.951 1.00 88.88 89 ARG A O 1
ATOM 646 N N . LEU A 1 90 ? -4.575 -11.762 16.653 1.00 87.25 90 LEU A N 1
ATOM 647 C CA . LEU A 1 90 ? -4.469 -10.650 17.601 1.00 87.25 90 LEU A CA 1
ATOM 648 C C . LEU A 1 90 ? -5.744 -9.800 17.669 1.00 87.25 90 LEU A C 1
ATOM 650 O O . LEU A 1 90 ? -6.061 -9.272 18.726 1.00 87.25 90 LEU A O 1
ATOM 654 N N . SER A 1 91 ? -6.488 -9.697 16.569 1.00 84.06 91 SER A N 1
ATOM 655 C CA . SER A 1 91 ? -7.713 -8.900 16.443 1.00 84.06 91 SER A CA 1
ATOM 656 C C . SER A 1 91 ? -8.772 -9.160 17.519 1.00 84.06 91 SER A C 1
ATOM 658 O O . SER A 1 91 ? -9.506 -8.248 17.886 1.00 84.06 91 SER A O 1
ATOM 660 N N . GLY A 1 92 ? -8.875 -10.400 18.005 1.00 80.25 92 GLY A N 1
ATOM 661 C CA . GLY A 1 92 ? -9.846 -10.790 19.032 1.00 80.25 92 GLY A CA 1
ATOM 662 C C . GLY A 1 92 ? -9.323 -10.721 20.468 1.00 80.25 92 GLY A C 1
ATOM 663 O O . GLY A 1 92 ? -10.046 -11.103 21.384 1.00 80.25 92 GLY A O 1
ATOM 664 N N . MET A 1 93 ? -8.070 -10.310 20.676 1.00 84.69 93 MET A N 1
ATOM 665 C CA . MET A 1 93 ? -7.480 -10.203 22.009 1.00 84.69 93 MET A CA 1
ATOM 666 C C . MET A 1 93 ? -7.825 -8.852 22.632 1.00 84.69 93 MET A C 1
ATOM 668 O O . MET A 1 93 ? -7.821 -7.830 21.946 1.00 84.69 93 MET A O 1
ATOM 672 N N . GLU A 1 94 ? -8.090 -8.836 23.940 1.00 81.69 94 GLU A N 1
ATOM 673 C CA . GLU A 1 94 ? -8.223 -7.566 24.650 1.00 81.69 94 GLU A CA 1
ATOM 674 C C . GLU A 1 94 ? -6.907 -6.776 24.571 1.00 81.69 94 GLU A C 1
ATOM 676 O O . GLU A 1 94 ? -5.821 -7.372 24.638 1.00 81.69 94 GLU A O 1
ATOM 681 N N . PRO A 1 95 ? -6.983 -5.442 24.414 1.00 78.94 95 PRO A N 1
ATOM 682 C CA . PRO A 1 95 ? -5.817 -4.586 24.523 1.00 78.94 95 PRO A CA 1
ATOM 683 C C . PRO A 1 95 ? -5.081 -4.862 25.831 1.00 78.94 95 PRO A C 1
ATOM 685 O O . PRO A 1 95 ? -5.678 -5.013 26.891 1.00 78.94 95 PRO A O 1
ATOM 688 N N . ILE A 1 96 ? -3.755 -4.912 25.751 1.00 80.75 96 ILE A N 1
ATOM 689 C CA . ILE A 1 96 ? -2.877 -5.200 26.894 1.00 80.75 96 ILE A CA 1
ATOM 690 C C . ILE A 1 96 ? -2.821 -4.039 27.912 1.00 80.75 96 ILE A C 1
ATOM 692 O O . ILE A 1 96 ? -2.022 -4.089 28.849 1.00 80.75 96 ILE A O 1
ATOM 696 N N . MET A 1 97 ? -3.624 -2.988 27.710 1.00 61.38 97 MET A N 1
ATOM 697 C CA . MET A 1 97 ? -3.721 -1.787 28.539 1.00 61.38 97 MET A CA 1
ATOM 698 C C . MET A 1 97 ? -5.116 -1.173 28.450 1.00 61.38 97 MET A C 1
ATOM 700 O O . MET A 1 97 ? -5.648 -1.121 27.316 1.00 61.38 97 MET A O 1
#

Radius of gyration: 15.22 Å; Cα contacts (8 Å, |Δi|>4): 40; chains: 1; bounding box: 34×30×46 Å

Sequence (97 aa):
MSYLIICSVALAVSGLTLFSGFGLGTLLMPAFALFFPLEVAVGATAMVHLANNLFKAALFGKHADPGIVLKFSLPAALAAVLGALLLNRLSGMEPIM

Mean predicted aligned error: 4.28 Å

Secondary structure (DSSP, 8-state):
-HHHHHHHHHHHHHHHHHHH-S-HHHHHHHHHHTTS-HHHHHHHHHHHHHHHHHHHHHHHGGGS-HHHHHHHHHHHHHHHHHHHHHHHHHTTSPP--

Foldseek 3Di:
DVVVVLVVQLVVLLVVCLVVVDCQLVRQLVVQVVPDPNVVSNVVSVVSVVVSVVVSCVVPVVVDDVVVCVVPVPVVVVVVVVVVVVCVVCSPDDPPD

pLDDT: mean 91.32, std 5.71, range [61.38, 97.06]

Solvent-accessible surface area (backbone atoms only — not comparable to full-atom values): 5534 Å² total; per-residue (Å²): 114,67,66,61,51,53,53,48,51,53,50,51,45,46,56,58,26,63,77,68,71,54,60,48,61,74,56,39,30,63,60,33,44,77,79,35,61,64,68,56,11,50,50,52,28,52,52,54,48,49,53,51,49,51,52,47,42,74,76,50,41,92,76,56,57,66,69,58,50,52,70,48,48,56,59,48,51,53,50,48,52,55,49,52,57,48,46,64,64,51,70,79,53,78,72,99,114